Protein AF-A0A968X0V3-F1 (afdb_monomer_lite)

Foldseek 3Di:
DVVVVVVVVVVVVVVCCLACVQVVVFVVCVVPPWQVPDDWDDDAPPFWTWDADPQLKIWTWGQAQVRWIKIKIWDACVRRVWIKMWIAGPVRDIDMATGCLPHNHDDDPNVQTHDPVSVVVVRVVRNPD

Structure (mmCIF, N/CA/C/O backbone):
data_AF-A0A968X0V3-F1
#
_entry.id   AF-A0A968X0V3-F1
#
loop_
_atom_site.group_PDB
_atom_site.id
_atom_site.type_symbol
_atom_site.label_atom_id
_atom_site.label_alt_id
_atom_site.label_comp_id
_atom_site.label_asym_id
_atom_site.label_entity_id
_atom_site.label_seq_id
_atom_site.pdbx_PDB_ins_code
_atom_site.Cartn_x
_atom_site.Cartn_y
_atom_site.Cartn_z
_atom_site.occupancy
_atom_site.B_iso_or_equiv
_atom_site.auth_seq_id
_atom_site.auth_comp_id
_atom_site.auth_asym_id
_atom_site.auth_atom_id
_atom_site.pdbx_PDB_model_num
ATOM 1 N N . MET A 1 1 ? 11.257 22.979 -38.787 1.00 59.00 1 MET A N 1
ATOM 2 C CA . MET A 1 1 ? 10.040 22.820 -37.952 1.00 59.00 1 MET A CA 1
ATOM 3 C C . MET A 1 1 ? 9.728 21.370 -37.571 1.00 59.00 1 MET A C 1
ATOM 5 O O . MET A 1 1 ? 9.759 21.092 -36.383 1.00 59.00 1 MET A O 1
ATOM 9 N N . LYS A 1 2 ? 9.510 20.420 -38.502 1.00 57.72 2 LYS A N 1
ATOM 10 C CA . LYS A 1 2 ? 9.143 19.017 -38.161 1.00 57.72 2 LYS A CA 1
ATOM 11 C C . LYS A 1 2 ? 10.102 18.297 -37.188 1.00 57.72 2 LYS A C 1
ATOM 13 O O . LYS A 1 2 ? 9.642 17.600 -36.295 1.00 57.72 2 LYS A O 1
ATOM 18 N N . LYS A 1 3 ? 11.421 18.506 -37.306 1.00 57.38 3 LYS A N 1
ATOM 19 C CA . LYS A 1 3 ? 12.426 17.882 -36.416 1.00 57.38 3 LYS A CA 1
ATOM 20 C C . LYS A 1 3 ? 12.384 18.403 -34.969 1.00 57.38 3 LYS A C 1
ATOM 22 O O . LYS A 1 3 ? 12.643 17.640 -34.051 1.00 57.38 3 LYS A O 1
ATOM 27 N N . ILE A 1 4 ? 12.014 19.672 -34.769 1.00 66.19 4 ILE A N 1
ATOM 28 C CA . ILE A 1 4 ? 11.922 20.298 -33.437 1.00 66.19 4 ILE A CA 1
ATOM 29 C C . ILE A 1 4 ? 10.683 19.779 -32.695 1.00 66.19 4 ILE A C 1
ATOM 31 O O . ILE A 1 4 ? 10.755 19.484 -31.509 1.00 66.19 4 ILE A O 1
ATOM 35 N N . VAL A 1 5 ? 9.572 19.583 -33.414 1.00 68.75 5 VAL A N 1
ATOM 36 C CA . VAL A 1 5 ? 8.329 19.028 -32.853 1.00 68.75 5 VAL A CA 1
ATOM 37 C C . VAL A 1 5 ? 8.513 17.573 -32.405 1.00 68.75 5 VAL A C 1
ATOM 39 O O . VAL A 1 5 ? 8.078 17.216 -31.316 1.00 68.75 5 VAL A O 1
ATOM 42 N N . ILE A 1 6 ? 9.208 16.746 -33.196 1.00 69.81 6 ILE A N 1
ATOM 43 C CA . ILE A 1 6 ? 9.491 15.343 -32.839 1.00 69.81 6 ILE A CA 1
ATOM 44 C C . ILE A 1 6 ? 10.413 15.259 -31.616 1.00 69.81 6 ILE A C 1
ATOM 46 O O . ILE A 1 6 ? 10.169 14.459 -30.717 1.00 69.81 6 ILE A O 1
ATOM 50 N N . LEU A 1 7 ? 11.444 16.107 -31.548 1.00 68.00 7 LEU A N 1
ATOM 51 C CA . LEU A 1 7 ? 12.359 16.135 -30.408 1.00 68.00 7 LEU A CA 1
ATOM 52 C C . LEU A 1 7 ? 11.648 16.590 -29.121 1.00 68.00 7 LEU A C 1
ATOM 54 O O . LEU A 1 7 ? 11.832 15.974 -28.077 1.00 68.00 7 LEU A O 1
ATOM 58 N N . ALA A 1 8 ? 10.785 17.608 -29.203 1.00 65.31 8 ALA A N 1
ATOM 59 C CA . ALA A 1 8 ? 9.985 18.068 -28.069 1.00 65.31 8 ALA A CA 1
ATOM 60 C C . ALA A 1 8 ? 9.010 16.990 -27.565 1.00 65.31 8 ALA A C 1
ATOM 62 O O . ALA A 1 8 ? 8.880 16.801 -26.359 1.00 65.31 8 ALA A O 1
ATOM 63 N N . LEU A 1 9 ? 8.377 16.238 -28.473 1.00 66.06 9 LEU A N 1
ATOM 64 C CA . LEU A 1 9 ? 7.517 15.101 -28.127 1.00 66.06 9 LEU A CA 1
ATOM 65 C C . LEU A 1 9 ? 8.289 13.986 -27.413 1.00 66.06 9 LEU A C 1
ATOM 67 O O . LEU A 1 9 ? 7.819 13.494 -26.393 1.00 66.06 9 LEU A O 1
ATOM 71 N N . LEU A 1 10 ? 9.486 13.631 -27.890 1.00 64.75 10 LEU A N 1
ATOM 72 C CA . LEU A 1 10 ? 10.324 12.613 -27.247 1.00 64.75 10 LEU A CA 1
ATOM 73 C C . LEU A 1 10 ? 10.777 13.040 -25.843 1.00 64.75 10 LEU A C 1
ATOM 75 O O . LEU A 1 10 ? 10.697 12.248 -24.903 1.00 64.75 10 LEU A O 1
ATOM 79 N N . VAL A 1 11 ? 11.176 14.305 -25.678 1.00 62.75 11 VAL A N 1
ATOM 80 C CA . VAL A 1 11 ? 11.552 14.871 -24.372 1.00 62.75 11 VAL A CA 1
ATOM 81 C C . VAL A 1 11 ? 10.356 14.892 -23.416 1.00 62.75 11 VAL A C 1
ATOM 83 O O . VAL A 1 11 ? 10.488 14.462 -22.273 1.00 62.75 11 VAL A O 1
ATOM 86 N N . LEU A 1 12 ? 9.170 15.293 -23.884 1.00 61.16 12 LEU A N 1
ATOM 87 C CA . LEU A 1 12 ? 7.942 15.266 -23.082 1.00 61.16 12 LEU A CA 1
ATOM 88 C C . LEU A 1 12 ? 7.563 13.841 -22.659 1.00 61.16 12 LEU A C 1
ATOM 90 O O . LEU A 1 12 ? 7.248 13.621 -21.492 1.00 61.16 12 LEU A O 1
ATOM 94 N N . THR A 1 13 ? 7.656 12.855 -23.558 1.00 60.75 13 THR A N 1
ATOM 95 C CA . THR A 1 13 ? 7.389 11.452 -23.199 1.00 60.75 13 THR A CA 1
ATOM 96 C C . THR A 1 13 ? 8.407 10.896 -22.205 1.00 60.75 13 THR A C 1
ATOM 98 O O . THR A 1 13 ? 8.019 10.179 -21.287 1.00 60.75 13 THR A O 1
ATOM 101 N N . GLY A 1 14 ? 9.686 11.265 -22.331 1.00 59.94 14 GLY A N 1
ATOM 102 C CA . GLY A 1 14 ? 10.732 10.853 -21.394 1.00 59.94 14 GLY A CA 1
ATOM 103 C C . GLY A 1 14 ? 10.542 11.450 -19.999 1.00 59.94 14 GLY A C 1
ATOM 104 O O . GLY A 1 14 ? 10.669 10.741 -19.006 1.00 59.94 14 GLY A O 1
ATOM 105 N N . ILE A 1 15 ? 10.162 12.728 -19.912 1.00 60.03 15 ILE A N 1
ATOM 106 C CA . ILE A 1 15 ? 9.902 13.410 -18.636 1.00 60.03 15 ILE A CA 1
ATOM 107 C C . ILE A 1 15 ? 8.662 12.828 -17.945 1.00 60.03 15 ILE A C 1
ATOM 109 O O . ILE A 1 15 ? 8.719 12.503 -16.763 1.00 60.03 15 ILE A O 1
ATOM 113 N N . VAL A 1 16 ? 7.560 12.617 -18.672 1.00 60.59 16 VAL A N 1
ATOM 114 C CA . VAL A 1 16 ? 6.348 11.989 -18.108 1.00 60.59 16 VAL A CA 1
ATOM 115 C C . VAL A 1 16 ? 6.647 10.571 -17.611 1.00 60.59 16 VAL A C 1
ATOM 117 O O . VAL A 1 16 ? 6.178 10.178 -16.543 1.00 60.59 16 VAL A O 1
ATOM 120 N N . TRP A 1 17 ? 7.480 9.815 -18.329 1.00 60.16 17 TRP A N 1
ATOM 121 C CA . TRP A 1 17 ? 7.897 8.483 -17.897 1.00 60.16 17 TRP A CA 1
ATOM 122 C C . TRP A 1 17 ? 8.686 8.513 -16.581 1.00 60.16 17 TRP A C 1
ATOM 124 O O . TRP A 1 17 ? 8.459 7.672 -15.713 1.00 60.16 17 TRP A O 1
ATOM 134 N N . LEU A 1 18 ? 9.568 9.498 -16.391 1.00 60.62 18 LEU A N 1
ATOM 135 C CA . LEU A 1 18 ? 10.371 9.624 -15.171 1.00 60.62 18 LEU A CA 1
ATOM 136 C C . LEU A 1 18 ? 9.518 9.907 -13.925 1.00 60.62 18 LEU A C 1
ATOM 138 O O . LEU A 1 18 ? 9.804 9.349 -12.870 1.00 60.62 18 LEU A O 1
ATOM 142 N N . PHE A 1 19 ? 8.448 10.698 -14.046 1.00 58.69 19 PHE A N 1
ATOM 143 C CA . PHE A 1 19 ? 7.605 11.057 -12.897 1.00 58.69 19 PHE A CA 1
ATOM 144 C C . PHE A 1 19 ? 6.465 10.069 -12.614 1.00 58.69 19 PHE A C 1
ATOM 146 O O . PHE A 1 19 ? 6.081 9.896 -11.461 1.00 58.69 19 PHE A O 1
ATOM 153 N N . PHE A 1 20 ? 5.928 9.389 -13.633 1.00 71.25 20 PHE A N 1
ATOM 154 C CA . PHE A 1 20 ? 4.763 8.508 -13.465 1.00 71.25 20 PHE A CA 1
ATOM 155 C C . PHE A 1 20 ? 5.086 7.012 -13.490 1.00 71.25 20 PHE A C 1
ATOM 157 O O . PHE A 1 20 ? 4.189 6.200 -13.249 1.00 71.25 20 PHE A O 1
ATOM 164 N N . SER A 1 21 ? 6.339 6.616 -13.743 1.00 85.00 21 SER A N 1
ATOM 165 C CA . SER A 1 21 ? 6.702 5.195 -13.820 1.00 85.00 21 SER A CA 1
ATOM 166 C C . SER A 1 21 ? 6.313 4.427 -12.555 1.00 85.00 21 SER A C 1
ATOM 168 O O . SER A 1 21 ? 5.640 3.404 -12.654 1.00 85.00 21 SER A O 1
ATOM 170 N N . ALA A 1 22 ? 6.641 4.931 -11.365 1.00 91.25 22 ALA A N 1
ATOM 171 C CA . ALA A 1 22 ? 6.311 4.268 -10.106 1.00 91.25 22 ALA A CA 1
ATOM 172 C C . ALA A 1 22 ? 4.795 4.081 -9.926 1.00 91.25 22 ALA A C 1
ATOM 174 O O . ALA A 1 22 ? 4.333 2.995 -9.568 1.00 91.25 22 ALA A O 1
ATOM 175 N N . ARG A 1 23 ? 4.013 5.108 -10.276 1.00 92.25 23 ARG A N 1
ATOM 176 C CA . ARG A 1 23 ? 2.550 5.094 -10.199 1.00 92.25 23 ARG A CA 1
ATOM 177 C C . ARG A 1 23 ? 1.923 4.044 -11.111 1.00 92.25 23 ARG A C 1
ATOM 179 O O . ARG A 1 23 ? 1.066 3.276 -10.677 1.00 92.25 23 ARG A O 1
ATOM 186 N N . ILE A 1 24 ? 2.371 4.009 -12.364 1.00 92.56 24 ILE A N 1
ATOM 187 C CA . ILE A 1 24 ? 1.907 3.045 -13.365 1.00 92.56 24 ILE A CA 1
ATOM 188 C C . ILE A 1 24 ? 2.244 1.624 -12.910 1.00 92.56 24 ILE A C 1
ATOM 190 O O . ILE A 1 24 ? 1.420 0.718 -13.024 1.00 92.56 24 ILE A O 1
ATOM 194 N N . ARG A 1 25 ? 3.439 1.421 -12.347 1.00 94.06 25 ARG A N 1
ATOM 195 C CA . ARG A 1 25 ? 3.880 0.112 -11.858 1.00 94.06 25 ARG A CA 1
ATOM 196 C C . ARG A 1 25 ? 2.996 -0.413 -10.729 1.00 94.06 25 ARG A C 1
ATOM 198 O O . ARG A 1 25 ? 2.572 -1.563 -10.818 1.00 94.06 25 ARG A O 1
ATOM 205 N N . VAL A 1 26 ? 2.664 0.409 -9.728 1.00 96.06 26 VAL A N 1
ATOM 206 C CA . VAL A 1 26 ? 1.768 -0.027 -8.639 1.00 96.06 26 VAL A CA 1
ATOM 207 C C . VAL A 1 26 ? 0.329 -0.245 -9.109 1.00 96.06 26 VAL A C 1
ATOM 209 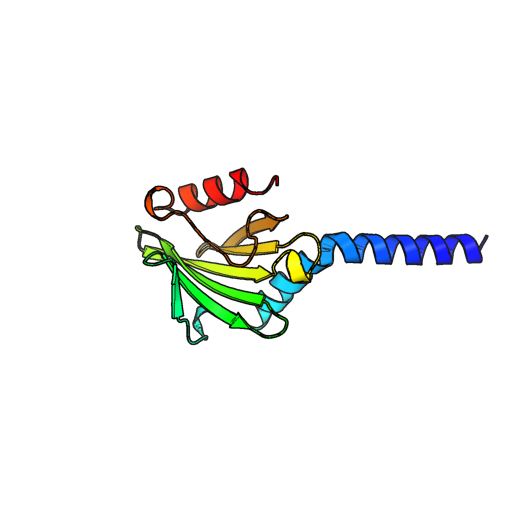O O . VAL A 1 26 ? -0.341 -1.135 -8.596 1.00 96.06 26 VAL A O 1
ATOM 212 N N . ASP A 1 27 ? -0.144 0.480 -10.128 1.00 96.62 27 ASP A N 1
ATOM 213 C CA . ASP A 1 27 ? -1.455 0.209 -10.731 1.00 96.62 27 ASP A CA 1
ATOM 214 C C . ASP A 1 27 ? -1.502 -1.113 -11.484 1.00 96.62 27 ASP A C 1
ATOM 216 O O . ASP A 1 27 ? -2.420 -1.907 -11.279 1.00 96.62 27 ASP A O 1
ATOM 220 N N . ILE A 1 28 ? -0.500 -1.374 -12.324 1.00 96.00 28 ILE A N 1
ATOM 221 C CA . ILE A 1 28 ? -0.387 -2.650 -13.032 1.00 96.00 28 ILE A CA 1
ATOM 222 C C . ILE A 1 28 ? -0.235 -3.794 -12.026 1.00 96.00 28 ILE A C 1
ATOM 224 O O . ILE A 1 28 ? -0.833 -4.854 -12.213 1.00 96.00 28 ILE A O 1
ATOM 228 N N . ALA A 1 29 ? 0.534 -3.588 -10.953 1.00 97.12 29 ALA A N 1
ATOM 229 C CA . ALA A 1 29 ? 0.673 -4.570 -9.888 1.00 97.12 29 ALA A CA 1
ATOM 230 C C . ALA A 1 29 ? -0.674 -4.863 -9.214 1.00 97.12 29 ALA A C 1
ATOM 232 O O . ALA A 1 29 ? -1.026 -6.031 -9.073 1.00 97.12 29 ALA A O 1
ATOM 233 N N . ALA A 1 30 ? -1.463 -3.833 -8.901 1.00 97.88 30 ALA A N 1
ATOM 234 C CA . ALA A 1 30 ? -2.781 -3.992 -8.291 1.00 97.88 30 ALA A CA 1
ATOM 235 C C . ALA A 1 30 ? -3.784 -4.758 -9.158 1.00 97.88 30 ALA A C 1
ATOM 237 O O . ALA A 1 30 ? -4.662 -5.436 -8.634 1.00 97.88 30 ALA A O 1
ATOM 238 N N . MET A 1 31 ? -3.638 -4.699 -10.482 1.00 97.06 31 MET A N 1
ATOM 239 C CA . MET A 1 31 ? -4.461 -5.487 -11.403 1.00 97.06 31 MET A CA 1
ATOM 240 C C . MET A 1 31 ? -4.050 -6.965 -11.483 1.00 97.06 31 MET A C 1
ATOM 242 O O . MET A 1 31 ? -4.829 -7.777 -11.974 1.00 97.06 31 MET A O 1
ATOM 246 N N . ARG A 1 32 ? -2.824 -7.317 -11.078 1.00 97.12 32 ARG A N 1
ATOM 247 C CA . ARG A 1 32 ? -2.228 -8.645 -11.324 1.00 97.12 32 ARG A CA 1
ATOM 248 C C . ARG A 1 32 ? -1.951 -9.449 -10.061 1.00 97.12 32 ARG A C 1
ATOM 250 O O . ARG A 1 32 ? -1.977 -10.672 -10.112 1.00 97.12 32 ARG A O 1
ATOM 257 N N . TYR A 1 33 ? -1.659 -8.775 -8.957 1.00 97.69 33 TYR A N 1
ATOM 258 C CA . TYR A 1 33 ? -1.176 -9.387 -7.726 1.00 97.69 33 TYR A CA 1
ATOM 259 C C . TYR A 1 33 ? -2.064 -8.956 -6.561 1.00 97.69 33 TYR A C 1
ATOM 261 O O . TYR A 1 33 ? -1.680 -8.090 -5.783 1.00 97.69 33 TYR A O 1
ATOM 269 N N . ASP A 1 34 ? -3.268 -9.526 -6.449 1.00 97.62 34 ASP A N 1
ATOM 270 C CA . ASP A 1 34 ? -4.147 -9.249 -5.306 1.00 97.62 34 ASP A CA 1
ATOM 271 C C . ASP A 1 34 ? -3.558 -9.882 -4.032 1.00 97.62 34 ASP A C 1
ATOM 273 O O . ASP A 1 34 ? -3.504 -11.116 -3.967 1.00 97.62 34 ASP A O 1
ATOM 277 N N . PRO A 1 35 ? -3.156 -9.101 -3.008 1.00 97.38 35 PRO A N 1
ATOM 278 C CA . PRO A 1 35 ? -2.546 -9.639 -1.796 1.00 97.38 35 PRO A CA 1
ATOM 279 C C . PRO A 1 35 ? -3.441 -10.625 -1.029 1.00 97.38 35 PRO A C 1
ATOM 281 O O . PRO A 1 35 ? -2.906 -11.492 -0.346 1.00 97.38 35 PRO A O 1
ATOM 284 N N . ASN A 1 36 ? -4.769 -10.603 -1.208 1.00 96.62 36 ASN A N 1
ATOM 285 C CA . ASN A 1 36 ? -5.663 -11.618 -0.623 1.00 96.62 36 ASN A CA 1
ATOM 286 C C . ASN A 1 36 ? -5.449 -13.031 -1.190 1.00 96.62 36 ASN A C 1
ATOM 288 O O . ASN A 1 36 ? -5.862 -14.013 -0.581 1.00 96.62 36 ASN A O 1
ATOM 292 N N . THR A 1 37 ? -4.839 -13.137 -2.370 1.00 96.62 37 THR A N 1
ATOM 293 C CA . THR A 1 37 ? -4.562 -14.414 -3.052 1.00 96.62 37 THR A CA 1
ATOM 294 C C . THR A 1 37 ? -3.115 -14.870 -2.884 1.00 96.62 37 THR A C 1
ATOM 296 O O . THR A 1 37 ? -2.754 -15.962 -3.319 1.00 96.62 37 THR A O 1
ATOM 299 N N . GLN A 1 38 ? -2.271 -14.034 -2.275 1.00 95.69 38 GLN A N 1
ATOM 300 C CA . GLN A 1 38 ? -0.848 -14.302 -2.118 1.00 95.69 38 GLN A CA 1
ATOM 301 C C . GLN A 1 38 ? -0.559 -14.964 -0.770 1.00 95.69 38 GLN A C 1
ATOM 303 O O . GLN A 1 38 ? -1.249 -14.745 0.226 1.00 95.69 38 GLN A O 1
ATOM 308 N N . LYS A 1 39 ? 0.530 -15.734 -0.710 1.00 95.94 39 LYS A N 1
ATOM 309 C CA . LYS A 1 39 ? 1.104 -16.160 0.568 1.00 95.94 39 LYS A CA 1
ATOM 310 C C . LYS A 1 39 ? 1.897 -14.992 1.157 1.00 95.94 39 LYS A C 1
ATOM 312 O O . LYS A 1 39 ? 2.958 -14.650 0.641 1.00 95.94 39 LYS A O 1
ATOM 317 N N . LEU A 1 40 ? 1.363 -14.381 2.211 1.00 94.94 40 LEU A N 1
ATOM 318 C CA . LEU A 1 40 ? 1.970 -13.231 2.883 1.00 94.94 40 LEU A CA 1
ATOM 319 C C . LEU A 1 40 ? 2.727 -13.657 4.147 1.00 94.94 40 LEU A C 1
ATOM 321 O O . LEU A 1 40 ? 2.314 -14.581 4.851 1.00 94.94 40 LEU A O 1
ATOM 325 N N . HIS A 1 41 ? 3.807 -12.946 4.451 1.00 91.88 41 HIS A N 1
ATOM 326 C CA . HIS A 1 41 ? 4.615 -13.107 5.658 1.00 91.88 41 HIS A CA 1
ATOM 327 C C . HIS A 1 41 ? 4.456 -11.882 6.552 1.00 91.88 41 HIS A C 1
ATOM 329 O O . HIS A 1 41 ? 4.266 -10.781 6.048 1.00 91.88 41 HIS A O 1
ATOM 335 N N . LEU A 1 42 ? 4.525 -12.056 7.871 1.00 86.19 42 LEU A N 1
ATOM 336 C CA . LEU A 1 42 ? 4.525 -10.925 8.795 1.00 86.19 42 LEU A CA 1
ATOM 337 C C . LEU A 1 42 ? 5.843 -10.160 8.630 1.00 86.19 42 LEU A C 1
ATOM 339 O O . LEU A 1 42 ? 6.906 -10.743 8.837 1.00 86.19 42 LEU A O 1
ATOM 343 N N . THR A 1 43 ? 5.768 -8.898 8.215 1.00 80.94 43 THR A N 1
ATOM 344 C CA . THR A 1 43 ? 6.954 -8.069 7.937 1.00 80.94 43 THR A CA 1
ATOM 345 C C . THR A 1 43 ? 7.090 -6.893 8.890 1.00 80.94 43 THR A C 1
ATOM 347 O O . THR A 1 43 ? 8.209 -6.515 9.200 1.00 80.94 43 THR A O 1
ATOM 350 N N . ASP A 1 44 ? 5.977 -6.379 9.415 1.00 75.50 44 ASP A N 1
ATOM 351 C CA . ASP A 1 44 ? 5.972 -5.371 10.481 1.00 75.50 44 ASP A CA 1
ATOM 352 C C . ASP A 1 44 ? 4.872 -5.740 11.494 1.00 75.50 44 ASP A C 1
ATOM 354 O O . ASP A 1 44 ? 3.689 -5.457 11.266 1.00 75.50 44 ASP A O 1
ATOM 358 N N . PRO A 1 45 ? 5.206 -6.526 12.537 1.00 66.69 45 PRO A N 1
ATOM 359 C CA . PRO A 1 45 ? 4.234 -7.005 13.510 1.00 66.69 45 PRO A CA 1
ATOM 360 C C . PRO A 1 45 ? 3.567 -5.852 14.282 1.00 66.69 45 PRO A C 1
ATOM 362 O O . PRO A 1 45 ? 4.272 -4.956 14.736 1.00 66.69 45 PRO A O 1
ATOM 365 N N . PRO A 1 46 ? 2.247 -5.905 14.545 1.00 67.94 46 PRO A N 1
ATOM 366 C CA . PRO A 1 46 ? 1.274 -6.905 14.091 1.00 67.94 46 PRO A CA 1
ATOM 367 C C . PRO A 1 46 ? 0.590 -6.543 12.758 1.00 67.94 46 PRO A C 1
ATOM 369 O O . PRO A 1 46 ? -0.139 -7.368 12.204 1.00 67.94 46 PRO A O 1
ATOM 372 N N . LEU A 1 47 ? 0.785 -5.317 12.266 1.00 81.12 47 LEU A N 1
ATOM 373 C CA . LEU A 1 47 ? -0.090 -4.698 11.272 1.00 81.12 47 LEU A CA 1
ATOM 374 C C . LEU A 1 47 ? 0.120 -5.204 9.848 1.00 81.12 47 LEU A C 1
ATOM 376 O O . LEU A 1 47 ? -0.857 -5.353 9.110 1.00 81.12 47 LEU A O 1
ATOM 380 N N . ILE A 1 48 ? 1.370 -5.428 9.436 1.00 90.69 48 ILE A N 1
ATOM 381 C CA . ILE A 1 48 ? 1.699 -5.600 8.020 1.00 90.69 48 ILE A CA 1
ATOM 382 C C . ILE A 1 48 ? 2.100 -7.035 7.725 1.00 90.69 48 ILE A C 1
ATOM 384 O O . ILE A 1 48 ? 3.080 -7.574 8.251 1.00 90.69 48 ILE A O 1
ATOM 388 N N . ARG A 1 49 ? 1.363 -7.630 6.788 1.00 94.31 49 ARG A N 1
ATOM 389 C CA . ARG A 1 49 ? 1.753 -8.870 6.123 1.00 94.31 49 ARG A CA 1
ATOM 390 C C . ARG A 1 49 ? 2.025 -8.585 4.662 1.00 94.31 49 ARG A C 1
ATOM 392 O O . ARG A 1 49 ? 1.182 -7.988 4.000 1.00 94.31 49 ARG A O 1
ATOM 399 N N . SER A 1 50 ? 3.156 -9.034 4.143 1.00 96.12 50 SER A N 1
ATOM 400 C CA . SER A 1 50 ? 3.557 -8.722 2.778 1.00 96.12 50 SER A CA 1
ATOM 401 C C . SER A 1 50 ? 4.345 -9.839 2.106 1.00 96.12 50 SER A C 1
ATOM 403 O O . SER A 1 50 ? 4.716 -10.840 2.721 1.00 96.12 50 SER A O 1
ATOM 405 N N . THR A 1 51 ? 4.550 -9.684 0.804 1.00 96.12 51 THR A N 1
ATOM 406 C CA . THR A 1 51 ? 5.433 -10.523 -0.000 1.00 96.12 51 THR A CA 1
ATOM 407 C C . THR A 1 51 ? 6.036 -9.710 -1.143 1.00 96.12 51 THR A C 1
ATOM 409 O O . THR A 1 51 ? 5.496 -8.671 -1.543 1.00 96.12 51 THR A O 1
ATOM 412 N N . SER A 1 52 ? 7.157 -10.181 -1.679 1.00 96.25 52 SER A N 1
ATOM 413 C CA . SER A 1 52 ? 7.763 -9.614 -2.880 1.00 96.25 52 SER A CA 1
ATOM 414 C C . SER A 1 52 ? 7.080 -10.160 -4.131 1.00 96.25 52 SER A C 1
ATOM 416 O O . SER A 1 52 ? 6.772 -11.345 -4.230 1.00 96.25 52 SER A O 1
ATOM 418 N N . ILE A 1 53 ? 6.882 -9.292 -5.115 1.00 96.56 53 ILE A N 1
ATOM 419 C CA . ILE A 1 53 ? 6.316 -9.623 -6.425 1.00 96.56 53 ILE A CA 1
ATOM 420 C C . ILE A 1 53 ? 7.287 -9.189 -7.539 1.00 96.56 53 ILE A C 1
ATOM 422 O O . ILE A 1 53 ? 8.185 -8.373 -7.290 1.00 96.56 53 ILE A O 1
ATOM 426 N N . PRO A 1 54 ? 7.158 -9.731 -8.769 1.00 95.19 54 PRO A N 1
ATOM 427 C CA . PRO A 1 54 ? 8.091 -9.446 -9.856 1.00 95.19 54 PRO A CA 1
ATOM 428 C C . PRO A 1 54 ? 8.342 -7.953 -10.087 1.00 95.19 54 PRO A C 1
ATOM 430 O O . PRO A 1 54 ? 7.428 -7.131 -10.034 1.00 95.19 54 PRO A O 1
ATOM 433 N N . GLY A 1 55 ? 9.595 -7.614 -10.401 1.00 89.19 55 GLY A N 1
ATOM 434 C CA . GLY A 1 55 ? 10.034 -6.234 -10.607 1.00 89.19 55 GLY A CA 1
ATOM 435 C C . GLY A 1 55 ? 10.497 -5.517 -9.335 1.00 89.19 55 GLY A C 1
ATOM 436 O O . GLY A 1 55 ? 10.475 -4.291 -9.313 1.00 89.19 55 GLY A O 1
ATOM 437 N N . ASN A 1 56 ? 10.921 -6.233 -8.290 1.00 90.94 56 ASN A N 1
ATOM 438 C CA . ASN A 1 56 ? 11.360 -5.631 -7.020 1.00 90.94 56 ASN A CA 1
ATOM 439 C C . ASN A 1 56 ? 10.273 -4.728 -6.411 1.00 90.94 56 ASN A C 1
ATOM 441 O O . ASN A 1 56 ? 10.531 -3.595 -6.006 1.00 90.94 56 ASN A O 1
ATOM 445 N N . MET A 1 57 ? 9.034 -5.217 -6.435 1.00 95.56 57 MET A N 1
ATOM 446 C CA . MET A 1 57 ? 7.882 -4.562 -5.825 1.00 95.56 57 MET A CA 1
ATOM 447 C C . MET A 1 57 ? 7.382 -5.407 -4.656 1.00 95.56 57 MET A C 1
ATOM 449 O O . MET A 1 57 ? 7.664 -6.603 -4.565 1.00 95.56 57 MET A O 1
ATOM 453 N N . GLN A 1 58 ? 6.610 -4.784 -3.781 1.00 96.50 58 GLN A N 1
ATOM 454 C CA . GLN A 1 58 ? 5.981 -5.424 -2.637 1.00 96.50 58 GLN A CA 1
ATOM 455 C C . GLN A 1 58 ? 4.463 -5.316 -2.766 1.00 96.50 58 GLN A C 1
ATOM 457 O O . GLN A 1 58 ? 3.941 -4.334 -3.296 1.00 96.50 58 GLN A O 1
ATOM 462 N N . THR A 1 59 ? 3.749 -6.313 -2.260 1.00 98.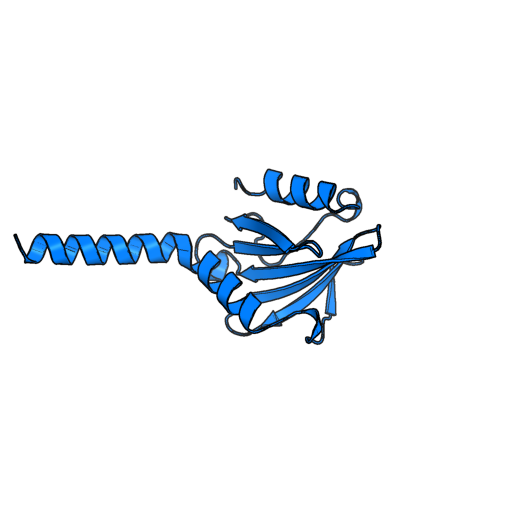19 59 THR A N 1
ATOM 463 C CA . THR A 1 59 ? 2.311 -6.213 -2.003 1.00 98.19 59 THR A CA 1
ATOM 464 C C . THR A 1 59 ? 1.984 -6.807 -0.647 1.00 98.19 59 THR A C 1
ATOM 466 O O . THR A 1 59 ? 2.702 -7.685 -0.161 1.00 98.19 59 THR A O 1
ATOM 469 N N . GLY A 1 60 ? 0.906 -6.342 -0.029 1.00 97.38 60 GLY A N 1
ATOM 470 C CA . GLY A 1 60 ? 0.503 -6.855 1.264 1.00 97.38 60 GLY A CA 1
ATOM 471 C C . GLY A 1 60 ? -0.814 -6.300 1.774 1.00 97.38 60 GLY A C 1
ATOM 472 O O . GLY A 1 60 ? -1.560 -5.629 1.059 1.00 97.38 60 GLY A O 1
ATOM 473 N N . LEU A 1 61 ? -1.075 -6.615 3.037 1.00 96.88 61 LEU A N 1
ATOM 474 C CA . LEU A 1 61 ? -2.238 -6.197 3.801 1.00 96.88 61 LEU A CA 1
ATOM 475 C C . LEU A 1 61 ? -1.780 -5.470 5.062 1.00 96.88 61 LEU A C 1
ATOM 477 O O . LEU A 1 61 ? -0.953 -5.998 5.809 1.00 96.88 61 LEU A O 1
ATOM 481 N N . VAL A 1 62 ? -2.378 -4.310 5.312 1.00 95.25 62 VAL A N 1
ATOM 482 C CA . VAL A 1 62 ? -2.365 -3.628 6.608 1.00 95.25 62 VAL A CA 1
ATOM 483 C C . VAL A 1 62 ? -3.653 -4.020 7.326 1.00 95.25 62 VAL A C 1
ATOM 485 O O . VAL A 1 62 ? -4.735 -3.836 6.772 1.00 95.25 62 VAL A O 1
ATOM 488 N N . THR A 1 63 ? -3.558 -4.616 8.512 1.00 93.00 63 THR A N 1
ATOM 489 C CA . THR A 1 63 ? -4.729 -5.013 9.314 1.00 93.00 63 THR A CA 1
ATOM 490 C C . THR A 1 63 ? -4.888 -4.035 10.464 1.00 93.00 63 THR A C 1
ATOM 492 O O . THR A 1 63 ? -4.070 -4.039 11.373 1.00 93.00 63 THR A O 1
ATOM 495 N N . LEU A 1 64 ? -5.906 -3.184 10.399 1.00 91.50 64 LEU A N 1
ATOM 496 C CA . LEU A 1 64 ? -6.169 -2.133 11.376 1.00 91.50 64 LEU A CA 1
ATOM 497 C C . LEU A 1 64 ? -6.815 -2.701 12.649 1.00 91.50 64 LEU A C 1
ATOM 499 O O . LEU A 1 64 ? -7.326 -3.822 12.666 1.00 91.50 64 LEU A O 1
ATOM 503 N N . SER A 1 65 ? -6.791 -1.924 13.736 1.00 89.25 65 SER A N 1
ATOM 504 C CA . SER A 1 65 ? -7.302 -2.365 15.045 1.00 89.25 65 SER A CA 1
ATOM 505 C C . SER A 1 65 ? -8.816 -2.591 15.052 1.00 89.25 65 SER A C 1
ATOM 507 O O . SER A 1 65 ? -9.314 -3.399 15.831 1.00 89.25 65 SER A O 1
ATOM 509 N N . ASP A 1 66 ? -9.547 -1.883 14.191 1.00 88.25 66 ASP A N 1
ATOM 510 C CA . ASP A 1 66 ? -10.987 -2.061 13.978 1.00 88.25 66 ASP A CA 1
ATOM 511 C C . ASP A 1 66 ? -11.331 -3.289 13.108 1.00 88.25 66 ASP A C 1
ATOM 513 O O . ASP A 1 66 ? -12.506 -3.600 12.909 1.00 88.25 66 ASP A O 1
ATOM 517 N N . GLY A 1 67 ? -10.317 -4.017 12.628 1.00 89.62 67 GLY A N 1
ATOM 518 C CA . GLY A 1 67 ? -10.458 -5.200 11.787 1.00 89.62 67 GLY A CA 1
ATOM 519 C C . GLY A 1 67 ? -10.503 -4.908 10.287 1.00 89.62 67 GLY A C 1
ATOM 520 O O . GLY A 1 67 ? -10.551 -5.858 9.501 1.00 89.62 67 GLY A O 1
ATOM 521 N N . GLU A 1 68 ? -10.456 -3.640 9.855 1.00 92.50 68 GLU A N 1
ATOM 522 C CA . GLU A 1 68 ? -10.350 -3.327 8.431 1.00 92.50 68 GLU A CA 1
ATOM 523 C C . GLU A 1 68 ? -9.006 -3.817 7.869 1.00 92.50 68 GLU A C 1
ATOM 525 O O . GLU A 1 68 ? -7.942 -3.656 8.470 1.00 92.50 68 GLU A O 1
ATOM 530 N N . SER A 1 69 ? -9.049 -4.421 6.677 1.00 94.56 69 SER A N 1
ATOM 531 C CA . SER A 1 69 ? -7.855 -4.829 5.944 1.00 94.56 69 SER A CA 1
ATOM 532 C C . SER A 1 69 ? -7.672 -3.962 4.704 1.00 94.56 69 SER A C 1
ATOM 534 O O . SER A 1 69 ? -8.515 -3.960 3.806 1.00 94.56 69 SER A O 1
ATOM 536 N N . VAL A 1 70 ? -6.556 -3.238 4.655 1.00 97.19 70 VAL A N 1
ATOM 537 C CA . VAL A 1 70 ? -6.200 -2.330 3.562 1.00 97.19 70 VAL A CA 1
ATOM 538 C C . VAL A 1 70 ? -5.134 -2.990 2.701 1.00 97.19 70 VAL A C 1
ATOM 540 O O . VAL A 1 70 ? -4.079 -3.395 3.195 1.00 97.19 70 VAL A O 1
ATOM 543 N N . LYS A 1 71 ? -5.400 -3.105 1.399 1.00 98.38 71 LYS A N 1
ATOM 544 C CA . LYS A 1 71 ? -4.448 -3.683 0.443 1.00 98.38 71 LYS A CA 1
ATOM 545 C C . LYS A 1 71 ? -3.420 -2.642 0.053 1.00 98.38 71 LYS A C 1
ATOM 547 O O . LYS A 1 71 ? -3.778 -1.479 -0.120 1.00 98.38 71 LYS A O 1
ATOM 552 N N . TYR A 1 72 ? -2.178 -3.058 -0.169 1.00 98.31 72 TYR A N 1
ATOM 553 C CA . TYR A 1 72 ? -1.177 -2.154 -0.716 1.00 98.31 72 TYR A CA 1
ATOM 554 C C . TYR A 1 72 ? -0.267 -2.781 -1.770 1.00 98.31 72 TYR A C 1
ATOM 556 O O . TYR A 1 72 ? -0.063 -3.998 -1.824 1.00 98.31 72 TYR A O 1
ATOM 564 N N . TRP A 1 73 ? 0.303 -1.905 -2.597 1.00 98.25 73 TRP A N 1
ATOM 565 C CA . TRP A 1 73 ? 1.355 -2.207 -3.567 1.00 98.25 73 TRP A CA 1
ATOM 566 C C . TRP A 1 73 ? 2.404 -1.118 -3.510 1.00 98.25 73 TRP A C 1
ATOM 568 O O . TRP A 1 73 ? 2.064 0.062 -3.507 1.00 98.25 73 TRP A O 1
ATOM 578 N N . PHE A 1 74 ? 3.669 -1.508 -3.486 1.00 97.31 74 PHE A N 1
ATOM 579 C CA . PHE A 1 74 ? 4.769 -0.584 -3.278 1.00 97.31 74 PHE A CA 1
ATOM 580 C C . PHE A 1 74 ? 5.934 -0.875 -4.214 1.00 97.31 74 PHE A C 1
ATOM 582 O O . PHE A 1 74 ? 6.290 -2.025 -4.479 1.00 97.31 74 PHE A O 1
ATOM 589 N N . VAL A 1 75 ? 6.540 0.203 -4.697 1.00 95.25 75 VAL A N 1
ATOM 590 C CA . VAL A 1 75 ? 7.799 0.199 -5.421 1.00 95.25 75 VAL A CA 1
ATOM 591 C C . VAL A 1 75 ? 8.741 1.220 -4.792 1.00 95.25 75 VAL A C 1
ATOM 593 O O . VAL A 1 75 ? 8.411 2.401 -4.679 1.00 95.25 75 VAL A O 1
ATOM 596 N N . SER A 1 76 ? 9.925 0.750 -4.407 1.00 93.31 76 SER A N 1
ATOM 597 C CA . SER A 1 76 ? 10.945 1.577 -3.766 1.00 93.31 76 SER A CA 1
ATOM 598 C C . SER A 1 76 ? 11.519 2.632 -4.709 1.00 93.31 76 SER A C 1
ATOM 600 O O . SER A 1 76 ? 11.722 2.395 -5.908 1.00 93.31 76 SER A O 1
ATOM 602 N N . HIS A 1 77 ? 11.861 3.781 -4.129 1.00 89.56 77 HIS A N 1
ATOM 603 C CA . HIS A 1 77 ? 12.581 4.850 -4.810 1.00 89.56 77 HIS A CA 1
ATOM 604 C C . HIS A 1 77 ? 13.995 4.421 -5.268 1.00 89.56 77 HIS A C 1
ATOM 606 O O .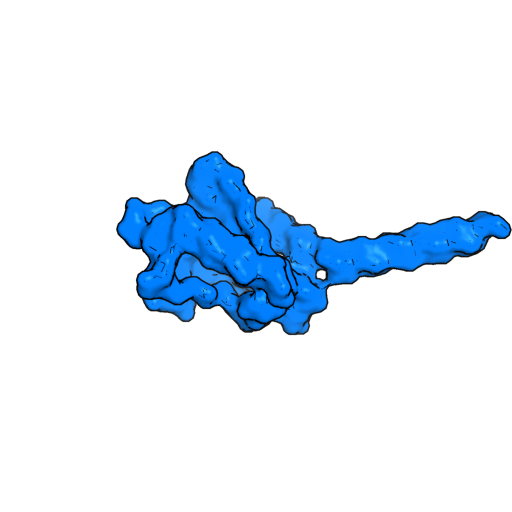 HIS A 1 77 ? 14.510 4.914 -6.270 1.00 89.56 77 HIS A O 1
ATOM 612 N N . HIS A 1 78 ? 14.593 3.404 -4.631 1.00 88.94 78 HIS A N 1
ATOM 613 C CA . HIS A 1 78 ? 15.843 2.787 -5.095 1.00 88.94 78 HIS A CA 1
ATOM 614 C C . HIS A 1 78 ? 15.712 2.082 -6.455 1.00 88.94 78 HIS A C 1
ATOM 616 O O . HIS A 1 78 ? 16.720 1.820 -7.107 1.00 88.94 78 HIS A O 1
ATOM 622 N N . ILE A 1 79 ? 14.486 1.767 -6.892 1.00 87.00 79 ILE A N 1
ATOM 623 C CA . ILE A 1 79 ? 14.213 1.056 -8.148 1.00 87.00 79 ILE A CA 1
ATOM 624 C C . ILE A 1 79 ? 13.602 1.977 -9.211 1.00 87.00 79 ILE A C 1
ATOM 626 O O . ILE A 1 79 ? 13.873 1.794 -10.396 1.00 87.00 79 ILE A O 1
ATOM 630 N N . ALA A 1 80 ? 12.736 2.918 -8.822 1.00 83.44 80 ALA A N 1
ATOM 631 C CA . ALA A 1 80 ? 11.861 3.635 -9.757 1.00 83.44 80 ALA A CA 1
ATOM 632 C C . ALA A 1 80 ? 12.063 5.161 -9.825 1.00 83.44 80 ALA A C 1
ATOM 634 O O . ALA A 1 80 ? 11.246 5.837 -10.444 1.00 83.44 80 ALA A O 1
ATOM 635 N N . GLY A 1 81 ? 13.121 5.719 -9.228 1.00 84.44 81 GLY A N 1
ATOM 636 C CA . GLY A 1 81 ? 13.230 7.174 -9.064 1.00 84.44 81 GLY A CA 1
ATOM 637 C C . GLY A 1 81 ? 12.410 7.599 -7.847 1.00 84.44 81 GLY A C 1
ATOM 638 O O . GLY A 1 81 ? 12.641 7.034 -6.792 1.00 84.44 81 GLY A O 1
ATOM 639 N N . PRO A 1 82 ? 11.449 8.532 -7.922 1.00 86.75 82 PRO A N 1
ATOM 640 C CA . PRO A 1 82 ? 10.474 8.700 -6.844 1.00 86.75 82 PRO A CA 1
ATOM 641 C C . PRO A 1 82 ? 9.705 7.387 -6.621 1.00 86.75 82 PRO A C 1
ATOM 643 O O . PRO A 1 82 ? 9.150 6.820 -7.564 1.00 86.75 82 PRO A O 1
ATOM 646 N N . GLY A 1 83 ? 9.693 6.876 -5.390 1.00 92.06 83 GLY A N 1
ATOM 647 C CA . GLY A 1 83 ? 8.938 5.678 -5.033 1.00 92.06 83 GLY A CA 1
ATOM 648 C C . GLY A 1 83 ? 7.433 5.928 -5.091 1.00 92.06 83 GLY A C 1
ATOM 649 O O . GLY A 1 83 ? 6.968 7.068 -5.191 1.00 92.06 83 GLY A O 1
ATOM 650 N N . CYS A 1 84 ? 6.652 4.850 -5.042 1.00 94.38 84 CYS A N 1
ATOM 651 C CA . CYS A 1 84 ? 5.203 4.961 -4.919 1.00 94.38 84 CYS A CA 1
ATOM 652 C C . CYS A 1 84 ? 4.627 3.789 -4.131 1.00 94.38 84 CYS A C 1
ATOM 654 O O . CYS A 1 84 ? 4.947 2.631 -4.407 1.00 94.38 84 CYS A O 1
ATOM 656 N N . ALA A 1 85 ? 3.737 4.094 -3.193 1.00 96.38 85 ALA A N 1
ATOM 657 C CA . ALA A 1 85 ? 2.850 3.135 -2.559 1.00 96.38 85 ALA A CA 1
ATOM 658 C C . ALA A 1 85 ? 1.395 3.464 -2.912 1.00 96.38 85 ALA A C 1
ATOM 660 O O . ALA A 1 85 ? 0.977 4.620 -2.863 1.00 96.38 85 ALA A O 1
ATOM 661 N N . ARG A 1 86 ? 0.621 2.439 -3.258 1.00 97.38 86 ARG A N 1
ATOM 662 C CA . ARG A 1 86 ? -0.831 2.472 -3.450 1.00 97.38 86 ARG A CA 1
ATOM 663 C C . ARG A 1 86 ? -1.494 1.766 -2.282 1.00 97.38 86 ARG A C 1
ATOM 665 O O . ARG A 1 86 ? -1.072 0.660 -1.967 1.00 97.38 86 ARG A O 1
ATOM 672 N N . PHE A 1 87 ? -2.560 2.346 -1.743 1.00 98.06 87 PHE A N 1
ATOM 673 C CA . PHE A 1 87 ? -3.414 1.751 -0.718 1.00 98.06 87 PHE A CA 1
ATOM 674 C C . PHE A 1 87 ? -4.864 1.726 -1.197 1.00 98.06 87 PHE A C 1
ATOM 676 O O . PHE A 1 87 ? -5.397 2.768 -1.585 1.00 98.06 87 PHE A O 1
ATOM 683 N N . ASP A 1 88 ? -5.491 0.554 -1.144 1.00 98.38 88 ASP A N 1
ATOM 684 C CA . ASP A 1 88 ? -6.891 0.339 -1.503 1.00 98.38 88 ASP A CA 1
ATOM 685 C C . ASP A 1 88 ? -7.680 -0.083 -0.257 1.00 98.38 88 ASP A C 1
ATOM 687 O O . ASP A 1 88 ? -7.412 -1.130 0.341 1.00 98.38 88 ASP A O 1
ATOM 691 N N . PHE A 1 89 ? -8.658 0.742 0.111 1.00 97.38 89 PHE A N 1
ATOM 692 C CA . PHE A 1 89 ? -9.553 0.538 1.249 1.00 97.38 89 PHE A CA 1
ATOM 693 C C . PHE A 1 89 ? -10.790 -0.275 0.852 1.00 97.38 89 PHE A C 1
ATOM 695 O O . PHE A 1 89 ? -11.145 -0.375 -0.327 1.00 97.38 89 PHE A O 1
ATOM 702 N N . SER A 1 90 ? -11.473 -0.836 1.851 1.00 95.06 90 SER A N 1
ATOM 703 C CA . SER A 1 90 ? -12.630 -1.722 1.654 1.00 95.06 90 SER A CA 1
ATOM 704 C C . SER A 1 90 ? -13.836 -1.040 0.990 1.00 95.06 90 SER A C 1
ATOM 706 O O . SER A 1 90 ? -14.581 -1.680 0.250 1.00 95.06 90 SER A O 1
ATOM 708 N N . ASP A 1 91 ? -13.994 0.270 1.188 1.00 95.50 91 ASP A N 1
ATOM 709 C CA . ASP A 1 91 ? -15.045 1.093 0.576 1.00 95.50 91 ASP A CA 1
ATOM 710 C C . ASP A 1 91 ? -14.722 1.546 -0.861 1.00 95.50 91 ASP A C 1
ATOM 712 O O . ASP A 1 91 ? -15.468 2.324 -1.452 1.00 95.50 91 ASP A O 1
ATOM 716 N N . GLY A 1 92 ? -13.591 1.105 -1.420 1.00 95.19 92 GLY A N 1
ATOM 717 C CA . GLY A 1 92 ? -13.124 1.501 -2.747 1.00 95.19 92 GLY A CA 1
ATOM 718 C C . GLY A 1 92 ? -12.311 2.798 -2.777 1.00 95.19 92 GLY A C 1
ATOM 719 O O . GLY A 1 92 ? -11.825 3.176 -3.849 1.00 95.19 92 GLY A O 1
ATOM 720 N N . THR A 1 93 ? -12.105 3.464 -1.633 1.00 96.38 93 THR A N 1
ATOM 721 C CA . THR A 1 93 ? -11.188 4.606 -1.538 1.00 96.38 93 THR A CA 1
ATOM 722 C C . THR A 1 93 ? -9.767 4.162 -1.881 1.00 96.38 93 THR A C 1
ATOM 724 O O . THR A 1 93 ? -9.314 3.096 -1.466 1.00 96.38 93 THR A O 1
ATOM 727 N N . LYS A 1 94 ? -9.040 5.002 -2.625 1.00 97.06 94 LYS A N 1
ATOM 728 C CA . LYS A 1 94 ? -7.624 4.790 -2.949 1.00 97.06 94 LYS A CA 1
ATOM 729 C C . LYS A 1 94 ? -6.782 5.950 -2.445 1.00 97.06 94 LYS A C 1
ATOM 731 O O . LYS A 1 94 ? -7.203 7.111 -2.518 1.00 97.06 94 LYS A O 1
ATOM 736 N N . ARG A 1 95 ? -5.587 5.639 -1.953 1.00 96.25 95 ARG A N 1
ATOM 737 C CA . ARG A 1 95 ? -4.575 6.621 -1.553 1.00 96.25 95 ARG A CA 1
ATOM 738 C C . ARG A 1 95 ? -3.214 6.249 -2.112 1.00 96.25 95 ARG A C 1
ATOM 740 O O . ARG A 1 95 ? -2.921 5.078 -2.345 1.00 96.25 95 ARG A O 1
ATOM 747 N N . TYR A 1 96 ? -2.410 7.278 -2.341 1.00 94.88 96 TYR A N 1
ATOM 748 C CA . TYR A 1 96 ? -1.073 7.163 -2.897 1.00 94.88 96 TYR A CA 1
ATOM 749 C C . TYR A 1 96 ? -0.101 7.928 -2.022 1.00 94.88 96 TYR A C 1
ATOM 751 O O . TYR A 1 96 ? -0.414 9.038 -1.603 1.00 94.88 96 TYR A O 1
ATOM 759 N N . VAL A 1 97 ? 1.058 7.323 -1.785 1.00 94.00 97 VAL A N 1
ATOM 760 C CA . VAL A 1 97 ? 2.218 7.986 -1.190 1.00 94.00 97 VAL A CA 1
ATOM 761 C C . VAL A 1 97 ? 3.322 7.974 -2.230 1.00 94.00 97 VAL A C 1
ATOM 763 O O . VAL A 1 97 ? 3.694 6.904 -2.715 1.00 94.00 97 VAL A O 1
ATOM 766 N N . TYR A 1 98 ? 3.800 9.152 -2.607 1.00 90.62 98 TYR A N 1
ATOM 767 C CA . TYR A 1 98 ? 4.901 9.338 -3.544 1.00 90.62 98 TYR A CA 1
ATOM 768 C C . TYR A 1 98 ? 6.173 9.740 -2.804 1.00 90.62 98 TYR A C 1
ATOM 770 O O . TYR A 1 98 ? 6.125 10.205 -1.669 1.00 90.62 98 TYR A O 1
ATOM 778 N N . GLY A 1 99 ? 7.309 9.581 -3.479 1.00 85.19 99 GLY A N 1
ATOM 779 C CA . GLY A 1 99 ? 8.585 10.098 -2.996 1.00 85.19 99 GLY A CA 1
ATOM 780 C C . GLY A 1 99 ? 9.415 9.045 -2.278 1.00 85.19 99 GLY A C 1
ATOM 781 O O . GLY A 1 99 ? 9.388 7.866 -2.642 1.00 85.19 99 GLY A O 1
ATOM 782 N N . SER A 1 100 ? 10.217 9.480 -1.310 1.00 84.62 100 SER A N 1
ATOM 783 C CA . SER A 1 100 ? 11.216 8.624 -0.650 1.00 84.62 100 SER A CA 1
ATOM 784 C C . SER A 1 100 ? 10.846 8.197 0.766 1.00 84.62 100 SER A C 1
ATOM 786 O O . SER A 1 100 ? 11.649 7.522 1.405 1.00 84.62 100 SER A O 1
ATOM 788 N N . TYR A 1 101 ? 9.665 8.576 1.269 1.00 87.81 101 TYR A N 1
ATOM 789 C CA . TYR A 1 101 ? 9.259 8.249 2.639 1.00 87.81 101 TYR A CA 1
ATOM 790 C C . TYR A 1 101 ? 9.337 6.742 2.915 1.00 87.81 101 TYR A C 1
ATOM 792 O O . TYR A 1 101 ? 10.043 6.296 3.819 1.00 87.81 101 TYR A O 1
ATOM 800 N N . PHE A 1 102 ? 8.673 5.943 2.076 1.00 88.50 102 PHE A N 1
ATOM 801 C CA . PHE A 1 102 ? 8.901 4.504 2.057 1.00 88.50 102 PHE A CA 1
ATOM 802 C C . PHE A 1 102 ? 10.183 4.218 1.276 1.00 88.50 102 PHE A C 1
ATOM 804 O O . PHE A 1 102 ? 10.211 4.250 0.042 1.00 88.50 102 PHE A O 1
ATOM 811 N N . CYS A 1 103 ? 11.253 3.966 2.028 1.00 84.56 103 CYS A N 1
ATOM 812 C CA . CYS A 1 103 ? 12.595 3.778 1.496 1.00 84.56 103 CYS A CA 1
ATOM 813 C C . CYS A 1 103 ? 12.769 2.367 0.905 1.00 84.56 103 CYS A C 1
ATOM 815 O O . CYS A 1 1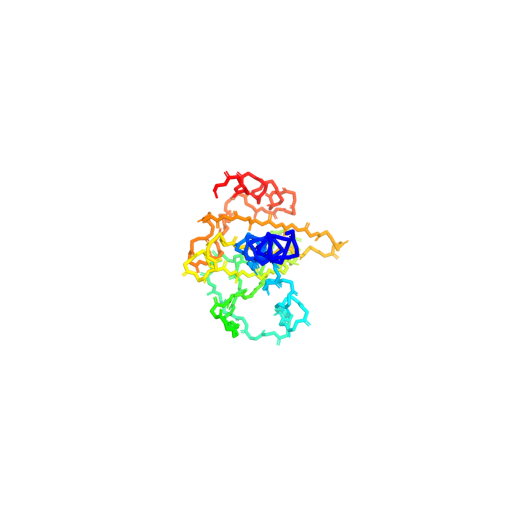03 ? 12.790 2.189 -0.316 1.00 84.56 103 CYS A O 1
ATOM 817 N N . CYS A 1 104 ? 12.799 1.342 1.760 1.00 84.94 104 CYS A N 1
ATOM 818 C CA . CYS A 1 104 ? 13.011 -0.056 1.359 1.00 84.94 104 CYS A CA 1
ATOM 819 C C . CYS A 1 104 ? 11.722 -0.885 1.341 1.00 84.94 104 CYS A C 1
ATOM 821 O O . CYS A 1 104 ? 11.572 -1.776 0.507 1.00 84.94 104 CYS A O 1
ATOM 823 N N . GLU A 1 105 ? 10.791 -0.582 2.241 1.00 87.69 105 GLU A N 1
ATOM 824 C CA . GLU A 1 105 ? 9.538 -1.306 2.441 1.00 87.69 105 GLU A CA 1
ATOM 825 C C . GLU A 1 105 ? 8.491 -0.384 3.080 1.00 87.69 105 GLU A C 1
ATOM 827 O O . GLU A 1 105 ? 8.816 0.706 3.559 1.00 87.69 105 GLU A O 1
ATOM 832 N N . VAL A 1 106 ? 7.227 -0.810 3.071 1.00 90.25 106 VAL A N 1
ATOM 833 C CA . VAL A 1 106 ? 6.159 -0.101 3.788 1.00 90.25 106 VAL A CA 1
ATOM 834 C C . VAL A 1 106 ? 6.242 -0.432 5.276 1.00 90.25 106 VAL A C 1
ATOM 836 O O . VAL A 1 106 ? 6.146 -1.599 5.647 1.00 90.25 106 VAL A O 1
ATOM 839 N N . GLN A 1 107 ? 6.373 0.603 6.106 1.00 89.50 107 GLN A N 1
ATOM 840 C CA . GLN A 1 107 ? 6.396 0.518 7.570 1.00 89.50 107 GLN A CA 1
ATOM 841 C C . GLN A 1 107 ? 5.382 1.509 8.136 1.00 89.50 107 GLN A C 1
ATOM 843 O O . GLN A 1 107 ? 5.384 2.684 7.764 1.00 89.50 107 GLN A O 1
ATOM 848 N N . ILE A 1 108 ? 4.480 1.044 8.998 1.00 88.31 108 ILE A N 1
ATOM 849 C CA . ILE A 1 108 ? 3.387 1.865 9.531 1.00 88.31 108 ILE A CA 1
ATOM 850 C C . ILE A 1 108 ? 3.423 1.764 11.055 1.00 88.31 108 ILE A C 1
ATOM 852 O O . ILE A 1 108 ? 3.318 0.661 11.587 1.00 88.31 108 ILE A O 1
ATOM 856 N N . PRO A 1 109 ? 3.549 2.890 11.780 1.00 84.25 109 PRO A N 1
ATOM 857 C CA . PRO A 1 109 ? 3.687 2.861 13.228 1.00 84.25 109 PRO A CA 1
ATOM 858 C C . PRO A 1 109 ? 2.380 2.424 13.903 1.00 84.25 109 PRO A C 1
ATOM 860 O O . PRO A 1 109 ? 1.432 3.206 14.005 1.00 84.25 109 PRO A O 1
ATOM 863 N N . ASP A 1 110 ? 2.370 1.200 14.434 1.00 76.62 110 ASP A N 1
ATOM 864 C CA . ASP A 1 110 ? 1.209 0.568 15.082 1.00 76.62 110 ASP A CA 1
ATOM 865 C C . ASP A 1 110 ? 0.570 1.419 16.184 1.00 76.62 110 ASP A C 1
ATOM 867 O O . ASP A 1 110 ? -0.646 1.582 16.253 1.00 76.62 110 ASP A O 1
ATOM 871 N N . ALA A 1 111 ? 1.395 2.090 16.988 1.00 78.94 111 ALA A N 1
ATOM 872 C CA . ALA A 1 111 ? 0.905 2.946 18.062 1.00 78.94 111 ALA A CA 1
ATOM 873 C C . ALA A 1 111 ? 0.038 4.130 17.577 1.00 78.94 111 ALA A C 1
ATOM 875 O O . ALA A 1 111 ? -0.754 4.655 18.363 1.00 78.94 111 ALA A O 1
ATOM 876 N N . GLN A 1 112 ? 0.197 4.567 16.321 1.00 79.12 112 GLN A N 1
ATOM 877 C CA . GLN A 1 112 ? -0.441 5.773 15.778 1.00 79.12 112 GLN A CA 1
ATOM 878 C C . GLN A 1 112 ? -1.572 5.475 14.791 1.00 79.12 112 GLN A C 1
ATOM 880 O O . GLN A 1 112 ? -2.410 6.346 14.573 1.00 79.12 112 GLN A O 1
ATOM 885 N N . VAL A 1 113 ? -1.609 4.280 14.196 1.00 88.69 113 VAL A N 1
ATOM 886 C CA . VAL A 1 113 ? -2.537 3.956 13.107 1.00 88.69 113 VAL A CA 1
ATOM 887 C C . VAL A 1 113 ? -3.465 2.823 13.519 1.00 88.69 113 VAL A C 1
ATOM 889 O O . VAL A 1 113 ? -3.120 1.650 13.414 1.00 88.69 113 VAL A O 1
ATOM 892 N N . LYS A 1 114 ? -4.666 3.182 13.988 1.00 89.06 114 LYS A N 1
ATOM 893 C CA . LYS A 1 114 ? -5.653 2.217 14.502 1.00 89.06 114 LYS A CA 1
ATOM 894 C C . LYS A 1 114 ? -6.882 2.092 13.622 1.00 89.06 114 LYS A C 1
ATOM 896 O O . LYS A 1 114 ? -7.458 1.011 13.552 1.00 89.06 114 LYS A O 1
ATOM 901 N N . THR A 1 115 ? -7.266 3.186 12.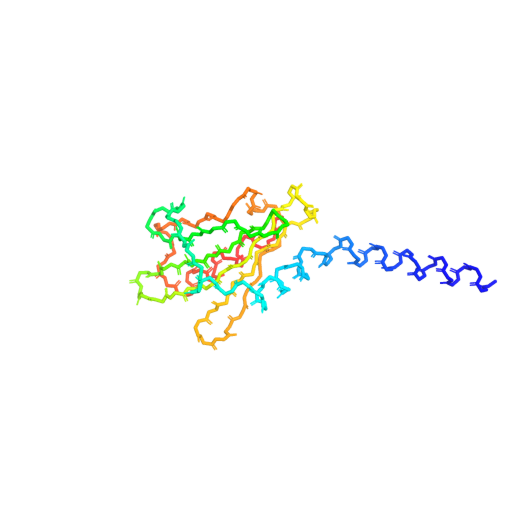977 1.00 93.31 115 THR A N 1
ATOM 902 C CA . THR A 1 115 ? -8.449 3.291 12.125 1.00 93.31 115 THR A CA 1
ATOM 903 C C . THR A 1 115 ? -8.068 3.680 10.705 1.00 93.31 115 THR A C 1
ATOM 905 O O . THR A 1 115 ? -6.965 4.166 10.431 1.00 93.31 115 THR A O 1
ATOM 908 N N . LYS A 1 116 ? -9.021 3.537 9.785 1.00 94.12 116 LYS A N 1
ATOM 909 C CA . LYS A 1 116 ? -8.877 4.038 8.418 1.00 94.12 116 LYS A CA 1
ATOM 910 C C . LYS A 1 116 ? -8.507 5.517 8.360 1.00 94.12 116 LYS A C 1
ATOM 912 O O . LYS A 1 116 ? -7.661 5.897 7.553 1.00 94.12 116 LYS A O 1
ATOM 917 N N . GLN A 1 117 ? -9.131 6.350 9.192 1.00 95.06 117 GLN A N 1
ATOM 918 C CA . GLN A 1 117 ? -8.862 7.785 9.181 1.00 95.06 117 GLN A CA 1
ATOM 919 C C . GLN A 1 117 ? -7.447 8.091 9.681 1.00 95.06 117 GLN A C 1
ATOM 921 O O . GLN A 1 117 ? -6.790 8.973 9.124 1.00 95.06 117 GLN A O 1
ATOM 926 N N . ASP A 1 118 ? -6.945 7.334 10.660 1.00 94.06 118 ASP A N 1
ATOM 927 C CA . ASP A 1 118 ? -5.557 7.461 11.116 1.00 94.06 118 ASP A CA 1
ATOM 928 C C . ASP A 1 118 ? -4.589 7.100 9.993 1.00 94.06 118 ASP A C 1
ATOM 930 O O . ASP A 1 118 ? -3.638 7.838 9.742 1.00 94.06 118 ASP A O 1
ATOM 934 N N . LEU A 1 119 ? -4.863 6.004 9.271 1.00 94.56 119 LEU A N 1
ATOM 935 C CA . LEU A 1 119 ? -4.033 5.594 8.145 1.00 94.56 119 LEU A CA 1
ATOM 936 C C . LEU A 1 119 ? -4.048 6.659 7.050 1.00 94.56 119 LEU A C 1
ATOM 938 O O . LEU A 1 119 ?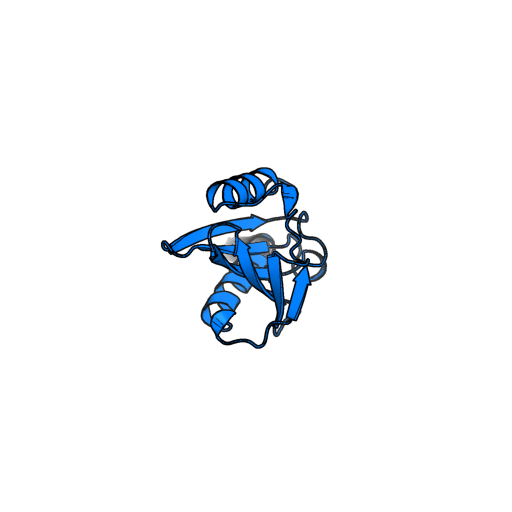 -2.988 7.057 6.588 1.00 94.56 119 LEU A O 1
ATOM 942 N N . ILE A 1 120 ? -5.217 7.170 6.658 1.00 95.06 120 ILE A N 1
ATOM 943 C CA . ILE A 1 120 ? -5.310 8.237 5.650 1.00 95.06 120 ILE A CA 1
ATOM 944 C C . ILE A 1 120 ? -4.507 9.465 6.088 1.00 95.06 120 ILE A C 1
ATOM 946 O O . ILE A 1 120 ? -3.694 9.962 5.314 1.00 95.06 120 ILE A O 1
ATOM 950 N N . THR A 1 121 ? -4.672 9.898 7.339 1.00 94.56 121 THR A N 1
ATOM 951 C CA . THR A 1 121 ? -3.956 11.056 7.895 1.00 94.56 121 THR A CA 1
ATOM 952 C C . THR A 1 121 ? -2.444 10.828 7.895 1.00 94.56 121 THR A C 1
ATOM 954 O O . THR A 1 121 ? -1.675 11.714 7.524 1.00 94.56 121 THR A O 1
ATOM 957 N N . PHE A 1 122 ? -2.005 9.624 8.268 1.00 92.69 122 PHE A N 1
ATOM 958 C CA . PHE A 1 122 ? -0.605 9.222 8.218 1.00 92.69 122 PHE A CA 1
ATOM 959 C C . PHE A 1 122 ? -0.061 9.241 6.784 1.00 92.69 122 PHE A C 1
ATOM 961 O O . PHE A 1 122 ? 1.015 9.786 6.550 1.00 92.69 122 PHE A O 1
ATOM 968 N N . LEU A 1 123 ? -0.789 8.681 5.816 1.00 93.69 123 LEU A N 1
ATOM 969 C CA . LEU A 1 123 ? -0.358 8.652 4.417 1.00 93.69 123 LEU A CA 1
ATOM 970 C C . LEU A 1 123 ? -0.267 10.066 3.837 1.00 93.69 123 LEU A C 1
ATOM 972 O O . LEU A 1 123 ? 0.724 10.390 3.195 1.00 93.69 123 LEU A O 1
ATOM 976 N N . GLU A 1 124 ? -1.261 10.917 4.095 1.00 92.44 124 GLU A N 1
ATOM 977 C CA . GLU A 1 124 ? -1.302 12.299 3.604 1.00 92.44 124 GLU A CA 1
ATOM 978 C C . GLU A 1 124 ? -0.167 13.142 4.196 1.00 92.44 124 GLU A C 1
ATOM 980 O O . GLU A 1 124 ? 0.534 13.824 3.451 1.00 92.44 124 GLU A O 1
ATOM 985 N N . LYS A 1 125 ? 0.103 13.010 5.502 1.00 91.44 125 LYS A N 1
ATOM 986 C CA . LYS A 1 125 ? 1.226 13.685 6.171 1.00 91.44 125 LYS A CA 1
ATOM 987 C C . LYS A 1 125 ? 2.590 13.326 5.569 1.00 91.44 125 LYS A C 1
ATOM 989 O O . LYS A 1 125 ? 3.495 14.153 5.581 1.00 91.44 125 LYS A O 1
ATOM 994 N N . ASN A 1 126 ? 2.749 12.097 5.083 1.00 89.50 126 ASN A N 1
ATOM 995 C CA . ASN A 1 126 ? 4.022 11.583 4.574 1.00 89.50 126 ASN A CA 1
ATOM 996 C C . ASN A 1 126 ? 4.104 11.568 3.035 1.00 89.50 126 ASN A C 1
ATOM 998 O O . ASN A 1 126 ? 5.061 11.039 2.476 1.00 89.50 126 ASN A O 1
ATOM 1002 N N . ASN A 1 127 ? 3.117 12.141 2.340 1.00 82.56 127 ASN A N 1
ATOM 1003 C CA . ASN A 1 127 ? 3.064 12.201 0.876 1.00 82.56 127 ASN A CA 1
ATOM 1004 C C . ASN A 1 127 ? 3.808 13.418 0.278 1.00 82.56 127 ASN A C 1
ATOM 1006 O O . ASN A 1 127 ? 3.808 13.604 -0.936 1.00 82.56 127 ASN A O 1
ATOM 1010 N N . GLU A 1 128 ? 4.431 14.256 1.110 1.00 61.41 128 GLU A N 1
ATOM 1011 C CA . GLU A 1 128 ? 5.104 15.501 0.696 1.00 61.41 128 GLU A CA 1
ATOM 1012 C C . GLU A 1 128 ? 6.644 15.446 0.806 1.00 61.41 128 GLU A C 1
ATOM 1014 O O . GLU A 1 128 ? 7.288 16.488 0.895 1.00 61.41 128 GLU A O 1
ATOM 1019 N N . SER A 1 129 ? 7.253 14.250 0.835 1.00 48.75 129 SER A N 1
ATOM 1020 C CA . SER A 1 129 ? 8.712 14.068 1.020 1.00 48.75 129 SER A CA 1
ATOM 1021 C C . SER A 1 129 ? 9.475 13.740 -0.262 1.00 48.75 129 SER A C 1
ATOM 1023 O O . SER A 1 129 ? 9.212 12.663 -0.850 1.00 48.75 129 SER A O 1
#

Secondary structure (DSSP, 8-state):
-HHHHHHHHHHHHHHHHHHHHHHHHHHHHHHH--GGGS--EEEETTTEEEEEETTTEEEEEEE-TTS-EEEEEEE-HHHHSSEEEEEE-TTS-EEEEEESSSSSS----TTT--SHHHHHHHHHHTTT-

Sequence (129 aa):
MKKIVILALLVLTGIVWLFFSARIRVDIAAMRYDPNTQKLHLTDPPLIRSTSIPGNMQTGLVTLSDGESVKYWFVSHHIAGPGCARFDFSDGTKRYVYGSYFCCEVQIPDAQVKTKQDLITFLEKNNES

pLDDT: mean 86.72, std 12.63, range [48.75, 98.38]

Radius of gyration: 16.57 Å; chains: 1; bounding box: 31×39×56 Å